Protein AF-A0A075R5U8-F1 (afdb_monomer)

InterPro domains:
  IPR037143 4'-phosphopantetheinyl transferase domain superfamily [G3DSA:3.90.470.20] (1-49)
  IPR037143 4'-phosphopantetheinyl transferase domain superfami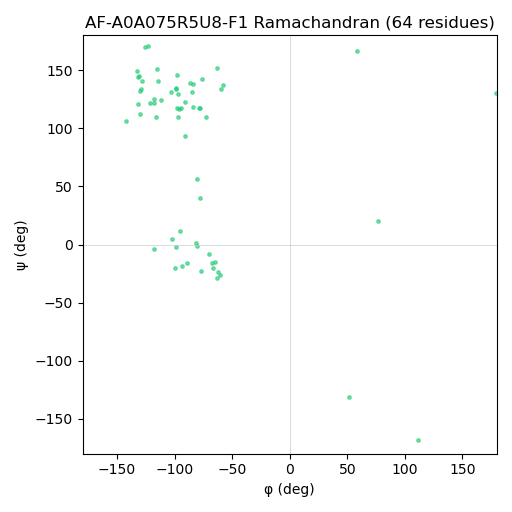ly [G3DSA:3.90.470.20] (50-62)

Foldseek 3Di:
DPPPPPVDPPVQWDDDDDDWDFTCGPVDNATKTKDWDDDPPPDIDIDIGRDPPDDPDDDDDDPVND

Nearest PDB structures (foldseek):
  4hh2-assembly1_D  TM=3.539E-01  e=4.863E+00  Cereibacter sphaeroides 2.4.1

Organism: NCBI:txid1042163

Sequence (66 aa):
MIGRGLAIPLNSNCSKCEGVFSVRQTYINSLVFFKHYTFESDYVITACARDDSFPDKLEIVEFSSL

Structure (mmCIF, N/CA/C/O backbone):
data_AF-A0A075R5U8-F1
#
_entry.id   AF-A0A075R5U8-F1
#
loop_
_atom_site.group_PDB
_atom_site.id
_atom_site.type_symbol
_atom_site.label_atom_id
_atom_site.label_alt_id
_atom_site.label_comp_id
_atom_site.label_asym_id
_atom_site.label_entity_id
_atom_site.label_seq_id
_atom_site.pdbx_PDB_ins_code
_atom_site.Cartn_x
_atom_site.Cartn_y
_atom_site.Cartn_z
_atom_site.occupancy
_atom_site.B_iso_or_equiv
_atom_site.auth_seq_id
_atom_site.auth_comp_id
_atom_site.auth_asym_id
_atom_site.auth_atom_id
_atom_site.pdbx_PDB_model_num
ATOM 1 N N . MET A 1 1 ? 6.198 -5.961 -3.964 1.00 65.56 1 MET A N 1
ATOM 2 C CA . MET A 1 1 ? 7.411 -5.168 -3.633 1.00 65.56 1 MET A CA 1
ATOM 3 C C . MET A 1 1 ? 8.684 -5.851 -4.150 1.00 65.56 1 MET A C 1
ATOM 5 O O . MET A 1 1 ? 8.687 -7.062 -4.324 1.00 65.56 1 MET A O 1
ATOM 9 N N . ILE A 1 2 ? 9.752 -5.088 -4.400 1.00 74.44 2 ILE A N 1
ATOM 10 C CA . ILE A 1 2 ? 11.022 -5.560 -4.990 1.00 74.44 2 ILE A CA 1
ATOM 11 C C . ILE A 1 2 ? 12.121 -5.808 -3.933 1.00 74.44 2 ILE A C 1
ATOM 13 O O . ILE A 1 2 ? 13.066 -6.545 -4.192 1.00 74.44 2 ILE A O 1
ATOM 17 N N . GLY A 1 3 ? 12.007 -5.215 -2.736 1.00 77.56 3 GLY A N 1
ATOM 18 C CA . GLY A 1 3 ? 12.899 -5.508 -1.602 1.00 77.56 3 GLY A CA 1
ATOM 19 C C . GLY A 1 3 ? 14.293 -4.868 -1.667 1.00 77.56 3 GLY A C 1
ATOM 20 O O . GLY A 1 3 ? 15.210 -5.335 -1.004 1.00 77.56 3 GLY A O 1
ATOM 21 N N . ARG A 1 4 ? 14.482 -3.811 -2.467 1.00 79.56 4 ARG A N 1
ATOM 22 C CA . ARG A 1 4 ? 15.782 -3.124 -2.635 1.00 79.56 4 ARG A CA 1
ATOM 23 C C . ARG A 1 4 ? 15.945 -1.850 -1.797 1.00 79.56 4 ARG A C 1
ATOM 25 O O . ARG A 1 4 ? 17.006 -1.235 -1.842 1.00 79.56 4 ARG A O 1
A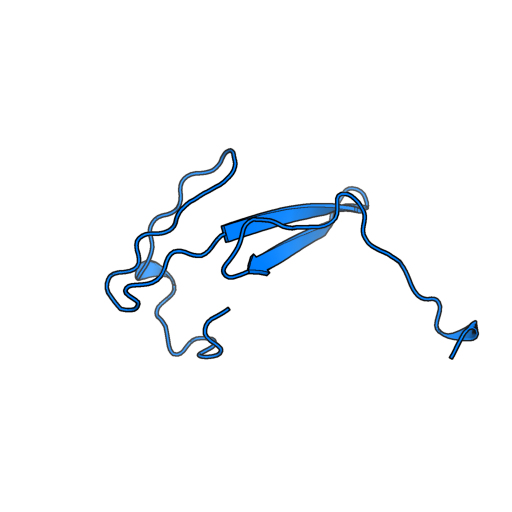TOM 32 N N . GLY A 1 5 ? 14.918 -1.449 -1.047 1.00 80.94 5 GLY A N 1
ATOM 33 C CA . GLY A 1 5 ? 14.944 -0.216 -0.255 1.00 80.94 5 GLY A CA 1
ATOM 34 C C . GLY A 1 5 ? 15.375 0.993 -1.093 1.00 80.94 5 GLY A C 1
ATOM 35 O O . GLY A 1 5 ? 14.898 1.176 -2.211 1.00 80.94 5 GLY A O 1
ATOM 36 N N . LEU A 1 6 ? 16.326 1.772 -0.572 1.00 80.69 6 LEU A N 1
ATOM 37 C CA . LEU A 1 6 ? 16.856 2.980 -1.218 1.00 80.69 6 LEU A CA 1
ATOM 38 C C . LEU A 1 6 ? 17.910 2.712 -2.303 1.00 80.69 6 LEU A C 1
ATOM 40 O O . LEU A 1 6 ? 18.385 3.654 -2.931 1.00 80.69 6 LEU A O 1
ATOM 44 N N . ALA A 1 7 ? 18.275 1.450 -2.559 1.00 80.06 7 ALA A N 1
ATOM 45 C CA . ALA A 1 7 ? 19.157 1.123 -3.681 1.00 80.06 7 ALA A CA 1
ATOM 46 C C . ALA A 1 7 ? 18.483 1.385 -5.043 1.00 80.06 7 ALA A C 1
ATOM 48 O O . ALA A 1 7 ? 19.165 1.457 -6.062 1.00 80.06 7 ALA A O 1
ATOM 49 N N . ILE A 1 8 ? 17.152 1.533 -5.066 1.00 71.50 8 ILE A N 1
ATOM 50 C CA . ILE A 1 8 ? 16.408 2.058 -6.212 1.00 71.50 8 ILE A CA 1
ATOM 51 C C . ILE A 1 8 ? 16.225 3.568 -5.991 1.00 71.50 8 ILE A C 1
ATOM 53 O O . ILE A 1 8 ? 15.561 3.953 -5.026 1.00 71.50 8 ILE A O 1
ATOM 57 N N . PRO A 1 9 ? 16.776 4.430 -6.864 1.00 73.69 9 PRO A N 1
ATOM 58 C CA . PRO A 1 9 ? 16.627 5.876 -6.735 1.00 73.69 9 PRO A CA 1
ATOM 59 C C . PRO A 1 9 ? 15.155 6.299 -6.744 1.00 73.69 9 PRO A C 1
ATOM 61 O O . PRO A 1 9 ? 14.379 5.834 -7.576 1.00 73.69 9 PRO A O 1
ATOM 64 N N . LEU A 1 10 ? 14.755 7.219 -5.866 1.00 71.31 10 LEU A N 1
ATOM 65 C CA . LEU A 1 10 ? 13.356 7.671 -5.772 1.00 71.31 10 LEU A CA 1
ATOM 66 C C . LEU A 1 10 ? 12.860 8.361 -7.053 1.00 71.31 10 LEU A C 1
ATOM 68 O O . LEU A 1 10 ? 11.686 8.278 -7.391 1.00 71.31 10 LEU A O 1
ATOM 72 N N . ASN A 1 11 ? 13.769 8.992 -7.796 1.00 72.38 11 ASN A N 1
ATOM 73 C CA . ASN A 1 11 ? 13.495 9.619 -9.090 1.00 72.38 11 ASN A CA 1
ATOM 74 C C . ASN A 1 11 ? 13.482 8.626 -10.264 1.00 72.38 11 ASN A C 1
ATOM 76 O O . ASN A 1 11 ? 13.300 9.041 -11.405 1.00 72.38 11 ASN A O 1
ATOM 80 N N . SER A 1 12 ? 13.690 7.329 -10.014 1.00 63.38 12 SER A N 1
ATOM 81 C CA . SER A 1 12 ?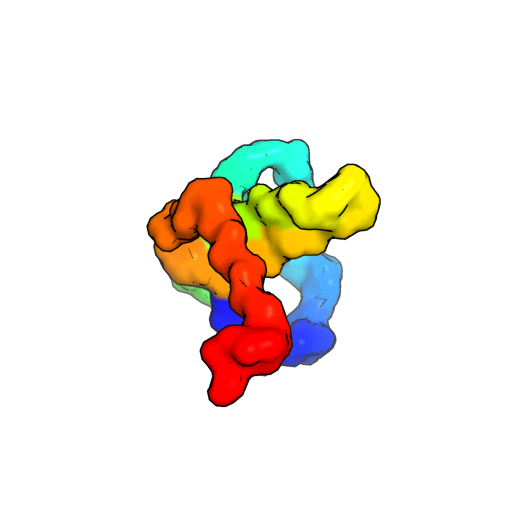 13.630 6.309 -11.068 1.00 63.38 12 SER A CA 1
ATOM 82 C C . SER A 1 12 ? 12.207 6.065 -11.586 1.00 63.38 12 SER A C 1
ATOM 84 O O . SER A 1 12 ? 12.050 5.386 -12.600 1.00 63.38 12 SER A O 1
ATOM 86 N N . ASN A 1 13 ? 11.191 6.652 -10.932 1.00 60.97 13 ASN A N 1
ATOM 87 C CA . ASN A 1 13 ? 9.772 6.525 -11.256 1.00 60.97 13 ASN A CA 1
ATOM 88 C C . ASN A 1 13 ? 9.081 7.898 -11.297 1.00 60.97 13 ASN A C 1
ATOM 90 O O . ASN A 1 13 ? 9.333 8.751 -10.450 1.00 60.97 13 ASN A O 1
ATOM 94 N N . CYS A 1 14 ? 8.124 8.069 -12.212 1.00 50.38 14 CYS A N 1
ATOM 95 C CA . CYS A 1 14 ? 7.130 9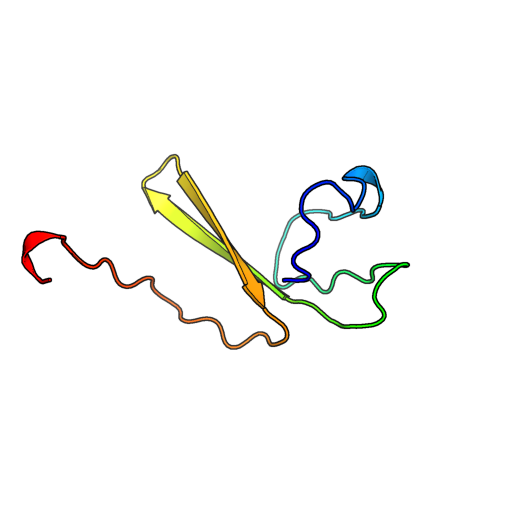.142 -12.162 1.00 50.38 14 CYS A CA 1
ATOM 96 C C . CYS A 1 14 ? 5.751 8.533 -11.884 1.00 50.38 14 CYS A C 1
ATOM 98 O O . CYS A 1 14 ? 5.290 7.686 -12.646 1.00 50.38 14 CYS A O 1
ATOM 100 N N . SER A 1 15 ? 5.074 8.981 -10.830 1.00 51.88 15 SER A N 1
ATOM 101 C CA . SER A 1 15 ? 3.695 8.591 -10.515 1.00 51.88 15 SER A CA 1
ATOM 102 C C . SER A 1 15 ? 2.865 9.840 -10.221 1.00 51.88 15 SER A C 1
ATOM 104 O O . SER A 1 15 ? 3.204 10.618 -9.333 1.00 51.88 15 SER A O 1
ATOM 106 N N . LYS A 1 16 ? 1.799 10.042 -11.002 1.00 44.19 16 LYS A N 1
ATOM 107 C CA . LYS A 1 16 ? 0.799 11.105 -10.835 1.00 44.19 16 LYS A CA 1
ATOM 108 C C . LYS A 1 16 ? -0.457 10.473 -10.220 1.00 44.19 16 LYS A C 1
ATOM 110 O O . LYS A 1 16 ? -0.879 9.422 -10.692 1.00 44.19 16 LYS A O 1
ATOM 115 N N . CYS A 1 17 ? -1.004 11.084 -9.172 1.00 40.91 17 CYS A N 1
ATOM 116 C CA . CYS A 1 17 ? -2.075 10.539 -8.332 1.00 40.91 17 CYS A CA 1
ATOM 117 C C . CYS A 1 17 ? -3.473 10.651 -8.980 1.0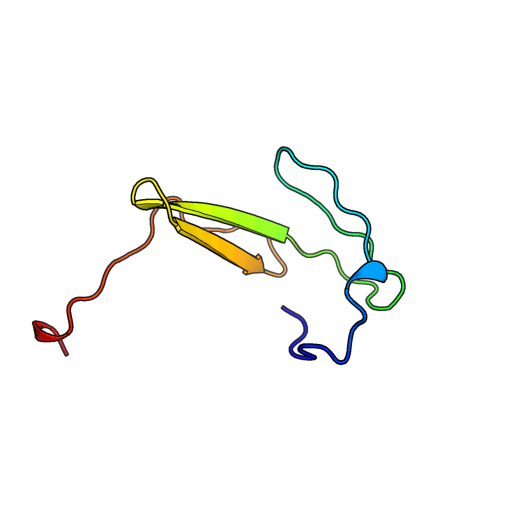0 40.91 17 CYS A C 1
ATOM 119 O O . CYS A 1 17 ? -3.904 11.763 -9.254 1.00 40.91 17 CYS A O 1
ATOM 121 N N . GLU A 1 18 ? -4.136 9.522 -9.261 1.00 35.81 18 GLU A N 1
ATOM 122 C CA . GLU A 1 18 ? -5.439 9.026 -8.735 1.00 35.81 18 GLU A CA 1
ATOM 123 C C . GLU A 1 18 ? -5.804 7.648 -9.379 1.00 35.81 18 GLU A C 1
ATOM 125 O O . GLU A 1 18 ? -5.730 7.516 -10.598 1.00 35.81 18 GLU A O 1
ATOM 130 N N . GLY A 1 19 ? -6.176 6.611 -8.596 1.00 52.69 19 GLY A N 1
ATOM 131 C CA . GLY A 1 19 ? -6.693 5.310 -9.100 1.00 52.69 19 GLY A CA 1
ATOM 132 C C . GLY A 1 19 ? -5.810 4.050 -8.930 1.00 52.69 19 GLY A C 1
ATOM 133 O O . GLY A 1 19 ? -4.835 4.048 -8.187 1.00 52.69 19 GLY A O 1
ATOM 134 N N . VAL A 1 20 ? -6.181 2.940 -9.595 1.00 44.06 20 VAL A N 1
ATOM 135 C CA . VAL A 1 20 ? -5.344 1.725 -9.727 1.00 44.06 20 VAL A CA 1
ATOM 136 C C . VAL A 1 20 ? -4.210 2.046 -10.700 1.00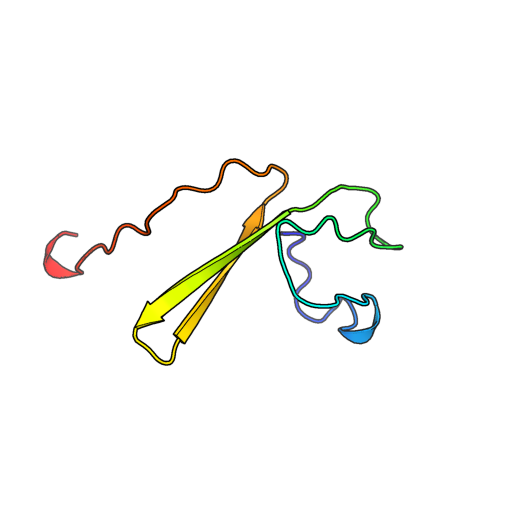 44.06 20 VAL A C 1
ATOM 138 O O . VAL A 1 20 ? -4.448 2.227 -11.893 1.00 44.06 20 VAL A O 1
ATOM 141 N N . PHE A 1 21 ? -2.976 2.141 -10.207 1.00 53.47 21 PHE A N 1
ATOM 142 C CA . PHE A 1 21 ? -1.830 2.496 -11.048 1.00 53.47 21 PHE A CA 1
ATOM 143 C C . PHE A 1 21 ? -1.033 1.273 -11.477 1.00 53.47 21 PHE A C 1
ATOM 145 O O . PHE A 1 21 ? -0.644 0.452 -10.650 1.00 53.47 21 PHE A O 1
ATOM 152 N N . SER A 1 22 ? -0.681 1.232 -12.760 1.00 44.09 22 SER A N 1
ATOM 153 C CA . SER A 1 22 ? 0.394 0.393 -13.283 1.00 44.09 22 SER A CA 1
ATOM 154 C C . SER A 1 22 ? 1.673 1.227 -13.404 1.00 44.09 22 SER A C 1
ATOM 156 O O . SER A 1 22 ? 1.766 2.102 -14.268 1.00 44.09 22 SER A O 1
ATOM 158 N N . VAL A 1 23 ? 2.677 0.977 -12.562 1.00 48.34 23 VAL A N 1
ATOM 159 C CA . VAL A 1 23 ? 3.998 1.613 -12.714 1.00 48.34 23 VAL A CA 1
ATOM 160 C C . VAL A 1 23 ? 4.816 0.806 -13.720 1.00 48.34 23 VAL A C 1
ATOM 162 O O . VAL A 1 23 ? 5.121 -0.361 -13.484 1.00 48.34 23 VAL A O 1
ATOM 165 N N . ARG A 1 24 ? 5.197 1.424 -14.844 1.00 43.81 24 ARG A N 1
ATOM 166 C CA . ARG A 1 24 ? 6.128 0.824 -15.810 1.00 43.81 24 ARG A CA 1
ATOM 167 C C . ARG A 1 24 ? 7.551 1.248 -15.444 1.00 43.81 24 ARG A C 1
ATOM 169 O O . ARG A 1 24 ? 7.995 2.328 -15.815 1.00 43.81 24 ARG A O 1
ATOM 176 N N . GLN A 1 25 ? 8.231 0.421 -14.655 1.00 54.22 25 GLN A N 1
ATOM 177 C CA . GLN A 1 25 ? 9.591 0.677 -14.179 1.00 54.22 25 GLN A CA 1
ATOM 178 C C . GLN A 1 25 ? 10.643 0.224 -15.202 1.00 54.22 25 GLN A C 1
ATOM 180 O O . GLN A 1 25 ? 10.621 -0.918 -15.648 1.00 54.22 25 GLN A O 1
ATOM 185 N N . THR A 1 26 ? 11.624 1.075 -15.521 1.00 45.31 26 THR A N 1
ATOM 186 C CA . THR A 1 26 ? 12.708 0.764 -16.482 1.00 45.31 26 THR A CA 1
ATOM 187 C C . THR A 1 26 ? 13.655 -0.343 -15.992 1.00 45.31 26 THR A C 1
ATOM 189 O O . THR A 1 26 ? 14.328 -0.981 -16.793 1.00 45.31 26 THR A O 1
ATOM 192 N N . TYR A 1 27 ? 13.694 -0.604 -14.680 1.00 47.66 27 TYR A N 1
ATOM 193 C CA . TYR A 1 27 ? 14.566 -1.618 -14.072 1.00 47.66 27 TYR A CA 1
ATOM 194 C C . TYR A 1 27 ? 13.897 -2.983 -13.896 1.00 47.66 27 TYR A C 1
ATOM 196 O O . TYR A 1 27 ? 14.582 -3.980 -13.668 1.00 47.66 27 TYR A O 1
ATOM 204 N N . ILE A 1 28 ? 12.563 -3.034 -13.927 1.00 50.06 28 ILE A N 1
ATOM 205 C CA . ILE A 1 28 ? 11.788 -4.204 -13.520 1.00 50.06 28 ILE A CA 1
ATOM 206 C C . ILE A 1 28 ? 10.610 -4.330 -14.466 1.00 50.06 28 ILE A C 1
ATOM 208 O O . ILE A 1 28 ? 9.646 -3.574 -14.412 1.00 50.06 28 ILE A O 1
ATOM 212 N N . ASN A 1 29 ? 10.715 -5.319 -15.345 1.00 53.09 29 ASN A N 1
ATOM 213 C CA . ASN A 1 29 ? 9.758 -5.595 -16.407 1.00 53.09 29 ASN A CA 1
ATOM 214 C C . ASN A 1 29 ? 8.498 -6.310 -15.870 1.00 53.09 29 ASN A C 1
ATOM 216 O O . ASN A 1 29 ? 8.016 -7.265 -16.472 1.00 53.09 29 ASN A O 1
ATOM 220 N N . SER A 1 30 ? 7.998 -5.911 -14.696 1.00 61.59 30 SER A N 1
ATOM 221 C CA . SER A 1 30 ? 6.829 -6.522 -14.059 1.00 61.59 30 SER A CA 1
ATOM 222 C C . SER A 1 30 ? 5.824 -5.464 -13.638 1.00 61.59 30 SER A C 1
ATOM 224 O O . SER A 1 30 ? 6.186 -4.498 -12.967 1.00 61.59 30 SER A O 1
ATOM 226 N N . LEU A 1 31 ? 4.559 -5.694 -13.985 1.00 71.12 31 LEU A N 1
ATOM 227 C CA . LEU A 1 31 ? 3.436 -4.934 -13.453 1.00 71.12 31 LEU A CA 1
ATOM 228 C C . LEU A 1 31 ? 3.404 -5.080 -11.927 1.00 71.12 31 LEU A C 1
ATOM 230 O O . LEU A 1 31 ? 3.568 -6.175 -11.386 1.00 71.12 31 LEU A O 1
ATOM 234 N N . VAL A 1 32 ? 3.232 -3.954 -11.245 1.00 77.31 32 VAL A N 1
ATOM 235 C CA . VAL A 1 32 ? 2.992 -3.886 -9.805 1.00 77.31 32 VAL A CA 1
ATOM 236 C C . VAL A 1 32 ? 1.806 -2.973 -9.565 1.00 77.31 32 VAL A C 1
ATOM 238 O O . VAL A 1 32 ? 1.630 -1.981 -10.277 1.00 77.31 32 VAL A O 1
ATOM 241 N N . PHE A 1 33 ? 1.025 -3.313 -8.551 1.00 80.69 33 PHE A N 1
ATOM 242 C CA . PHE A 1 33 ? -0.169 -2.589 -8.155 1.00 80.69 33 PHE A CA 1
ATOM 243 C C . PHE A 1 33 ? 0.034 -1.990 -6.771 1.00 80.69 33 PHE A C 1
ATOM 245 O O . PHE A 1 33 ? 0.779 -2.531 -5.943 1.00 80.69 33 PHE A O 1
ATOM 252 N N . PHE A 1 34 ? -0.645 -0.877 -6.522 1.00 83.25 34 PHE A N 1
ATOM 253 C CA . PHE A 1 34 ? -0.626 -0.186 -5.242 1.00 83.25 34 PHE A CA 1
ATOM 254 C C . PHE A 1 34 ? -2.055 0.066 -4.762 1.00 83.25 34 PHE A C 1
ATOM 256 O O . PHE A 1 34 ? -2.910 0.435 -5.565 1.00 83.25 34 PHE A O 1
ATOM 263 N N . LYS A 1 35 ? -2.299 -0.093 -3.456 1.00 84.31 35 LYS A N 1
ATOM 264 C CA . LYS A 1 35 ? -3.548 0.320 -2.796 1.00 84.31 35 LYS A CA 1
ATOM 265 C C . LYS A 1 35 ? -3.232 1.163 -1.572 1.00 84.31 35 LYS A C 1
ATOM 267 O O . LYS A 1 35 ? -2.362 0.800 -0.778 1.00 84.31 35 LYS A O 1
ATOM 272 N N . HIS A 1 36 ? -3.948 2.274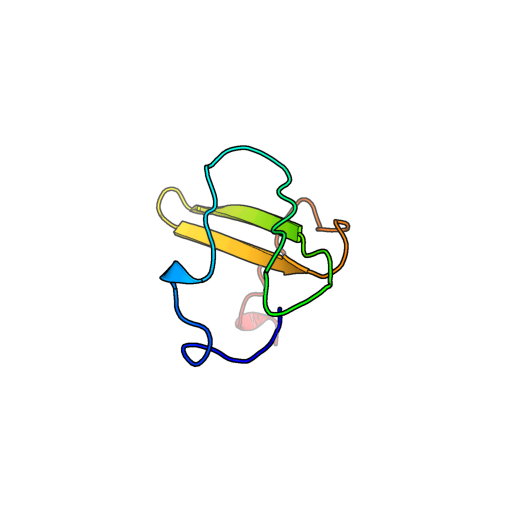 -1.443 1.00 87.62 36 HIS A N 1
ATOM 273 C CA . HIS A 1 36 ? -3.891 3.155 -0.286 1.00 87.62 36 HIS A CA 1
ATOM 274 C C . HIS A 1 36 ? -5.065 2.857 0.645 1.00 87.62 36 HIS A C 1
ATOM 276 O O . HIS A 1 36 ? -6.204 2.745 0.194 1.00 87.62 36 HIS A O 1
ATOM 282 N N . TYR A 1 37 ? -4.779 2.759 1.936 1.00 86.00 37 TYR A N 1
ATOM 283 C CA . TYR A 1 37 ? -5.762 2.706 3.006 1.00 86.00 37 TYR A CA 1
ATOM 284 C C . TYR A 1 37 ? -5.545 3.927 3.884 1.00 86.00 37 TYR A C 1
ATOM 286 O O . TYR A 1 37 ? -4.437 4.153 4.371 1.00 86.00 37 TYR A O 1
ATOM 294 N N . THR A 1 38 ? -6.594 4.708 4.089 1.00 84.81 38 THR A N 1
ATOM 295 C CA . THR A 1 38 ? -6.586 5.759 5.103 1.00 84.81 38 THR A CA 1
ATOM 296 C C . THR A 1 38 ? -6.823 5.088 6.451 1.00 84.81 38 THR A C 1
ATOM 298 O O . THR A 1 38 ? -7.845 4.427 6.643 1.00 84.81 38 THR A O 1
ATOM 301 N N . PHE A 1 39 ? -5.847 5.186 7.344 1.00 76.88 39 PHE A N 1
ATOM 302 C CA . PHE A 1 39 ? -5.886 4.618 8.684 1.00 76.88 39 PHE A CA 1
ATOM 303 C C . PHE A 1 39 ? -5.834 5.784 9.660 1.00 76.88 39 PHE A C 1
ATOM 305 O O . PHE A 1 39 ? -4.817 6.457 9.736 1.00 76.88 39 PHE A O 1
ATOM 312 N N . GLU A 1 40 ? -6.935 6.068 10.353 1.00 76.69 40 GLU A N 1
ATOM 313 C CA . GLU A 1 40 ? -7.106 7.345 11.067 1.00 76.69 40 GLU A CA 1
ATOM 314 C C . GLU A 1 40 ? -6.999 8.556 10.108 1.00 76.69 40 GLU A C 1
ATOM 316 O O . GLU A 1 40 ? -6.648 8.417 8.937 1.00 76.69 40 GLU A O 1
ATOM 321 N N . SER A 1 41 ? -7.401 9.758 10.528 1.00 75.00 41 SER A N 1
ATOM 322 C CA . SER A 1 41 ? -7.501 10.897 9.593 1.00 75.00 41 SER A CA 1
ATOM 323 C C . SER A 1 41 ? -6.161 11.302 8.970 1.00 75.00 41 SER A C 1
ATOM 325 O O . SER A 1 41 ? -6.146 11.875 7.881 1.00 75.00 41 SER A O 1
ATOM 327 N N . ASP A 1 42 ? -5.054 10.969 9.639 1.00 87.81 42 ASP A N 1
ATOM 328 C CA . ASP A 1 42 ? -3.741 11.549 9.359 1.00 87.81 42 ASP A CA 1
ATOM 329 C C . ASP A 1 42 ? -2.705 10.515 8.887 1.00 87.81 42 ASP A C 1
ATOM 331 O O . ASP A 1 42 ? -1.594 10.897 8.509 1.00 87.81 42 ASP A O 1
ATOM 335 N N . TYR A 1 43 ? -3.043 9.216 8.857 1.00 85.75 43 TYR A N 1
ATOM 336 C CA . TYR A 1 43 ? -2.132 8.179 8.370 1.00 85.75 43 TYR A CA 1
ATOM 337 C C . TYR A 1 43 ? -2.636 7.507 7.092 1.00 85.75 43 TYR A C 1
ATOM 339 O O . TYR A 1 43 ? -3.812 7.197 6.902 1.00 85.75 43 TYR A O 1
ATOM 347 N N . VAL A 1 44 ? -1.688 7.241 6.191 1.00 86.25 44 VAL A N 1
ATOM 348 C CA . VAL A 1 44 ? -1.924 6.506 4.947 1.00 86.25 44 VAL A CA 1
ATOM 349 C C . VAL A 1 44 ? -1.026 5.282 4.924 1.00 86.25 44 VAL A C 1
ATOM 351 O O . VAL A 1 44 ? 0.201 5.384 4.948 1.00 86.25 44 VAL A O 1
ATOM 354 N N . ILE A 1 45 ? -1.643 4.112 4.817 1.00 88.88 45 ILE A N 1
ATOM 355 C CA . ILE A 1 45 ? -0.959 2.840 4.611 1.00 88.88 45 ILE A CA 1
ATOM 356 C C . ILE A 1 45 ? -0.986 2.535 3.117 1.00 88.88 45 ILE A C 1
ATOM 358 O O . ILE A 1 45 ? -2.038 2.568 2.485 1.00 88.88 45 ILE A O 1
ATOM 362 N N . THR A 1 46 ? 0.171 2.220 2.536 1.00 87.69 46 THR A N 1
ATOM 363 C CA . THR A 1 46 ? 0.273 1.851 1.118 1.00 87.69 46 THR A CA 1
ATOM 364 C C . THR A 1 46 ? 0.801 0.432 0.978 1.00 87.69 46 THR A C 1
ATOM 366 O O . THR A 1 46 ? 1.909 0.132 1.419 1.00 87.69 46 THR A O 1
ATOM 369 N N . ALA A 1 47 ? 0.028 -0.434 0.326 1.00 87.12 47 ALA A N 1
ATOM 370 C CA . ALA A 1 47 ? 0.436 -1.792 -0.016 1.00 87.12 47 ALA A CA 1
ATOM 371 C C . ALA A 1 47 ? 0.931 -1.862 -1.468 1.00 87.12 47 ALA A C 1
ATOM 373 O O . ALA A 1 47 ? 0.411 -1.160 -2.331 1.00 87.12 47 ALA A O 1
ATOM 374 N N . CYS A 1 48 ? 1.918 -2.723 -1.742 1.00 85.56 48 CYS A N 1
ATOM 375 C CA . CYS A 1 48 ? 2.462 -2.961 -3.083 1.00 85.56 48 CYS A CA 1
ATOM 376 C C . CYS A 1 48 ? 2.523 -4.463 -3.398 1.00 85.56 48 CYS A C 1
ATOM 378 O O . CYS A 1 48 ? 3.366 -5.183 -2.842 1.00 85.56 48 CYS A O 1
ATOM 380 N N . ALA A 1 49 ? 1.699 -4.911 -4.344 1.00 85.56 49 ALA A N 1
ATOM 381 C CA . ALA A 1 49 ? 1.553 -6.312 -4.743 1.00 85.56 49 ALA A CA 1
ATOM 382 C C . ALA A 1 49 ? 1.822 -6.519 -6.247 1.00 85.56 49 ALA A C 1
ATOM 384 O O . ALA A 1 49 ? 2.048 -5.565 -6.995 1.00 85.56 49 ALA A O 1
ATOM 385 N N . ARG A 1 50 ? 1.893 -7.786 -6.673 1.00 83.50 50 ARG A N 1
ATOM 386 C CA . ARG A 1 50 ? 2.056 -8.170 -8.091 1.00 83.50 50 ARG A CA 1
ATOM 387 C C . ARG A 1 50 ? 0.722 -8.328 -8.820 1.00 83.50 50 ARG A C 1
ATOM 389 O O . ARG A 1 50 ? 0.708 -8.338 -10.043 1.00 83.50 50 ARG A O 1
ATOM 396 N N . ASP A 1 51 ? -0.356 -8.427 -8.063 1.00 85.56 51 ASP A N 1
ATOM 397 C CA . ASP A 1 51 ? -1.741 -8.493 -8.504 1.00 85.56 51 ASP A CA 1
ATOM 398 C C . ASP A 1 51 ? -2.547 -7.388 -7.802 1.00 85.56 51 ASP A C 1
ATOM 400 O O . ASP A 1 51 ? -2.044 -6.710 -6.900 1.00 85.56 51 ASP A O 1
ATOM 404 N N . ASP A 1 52 ? -3.779 -7.178 -8.250 1.00 84.06 52 ASP A N 1
ATOM 405 C CA . ASP A 1 52 ? -4.712 -6.179 -7.732 1.00 84.06 52 ASP A CA 1
ATOM 406 C C . ASP A 1 52 ? -5.693 -6.742 -6.688 1.00 84.06 52 ASP A C 1
ATOM 408 O O . ASP A 1 52 ? -6.632 -6.049 -6.291 1.00 84.06 52 ASP A O 1
ATOM 412 N N . SER A 1 53 ? -5.469 -7.964 -6.187 1.00 90.12 53 SER A N 1
ATOM 413 C CA . SER A 1 53 ? -6.364 -8.656 -5.248 1.00 90.12 53 SER A CA 1
ATOM 414 C C . SER A 1 53 ? -6.169 -8.181 -3.804 1.00 90.12 53 SER A C 1
ATOM 416 O O . SER A 1 53 ? -5.883 -8.954 -2.889 1.00 90.12 53 SER A O 1
ATOM 418 N N . PHE A 1 54 ? -6.311 -6.878 -3.581 1.00 88.81 54 PHE A N 1
ATOM 419 C CA . PHE A 1 54 ? -6.188 -6.289 -2.255 1.00 88.81 54 PHE A CA 1
ATOM 420 C C . PHE A 1 54 ? -7.500 -6.388 -1.460 1.00 88.81 54 PHE A C 1
ATOM 422 O O . PHE A 1 54 ? -8.552 -6.037 -1.999 1.00 88.81 54 PHE A O 1
ATOM 429 N N . PRO A 1 55 ? -7.457 -6.726 -0.158 1.00 91.44 55 PRO A N 1
ATOM 430 C CA . PRO A 1 55 ? -8.646 -6.716 0.691 1.00 91.44 55 PRO A CA 1
ATOM 431 C C . PRO A 1 55 ? -9.228 -5.304 0.813 1.00 91.44 55 PRO A C 1
ATOM 433 O O . PRO A 1 55 ? -8.514 -4.308 0.709 1.00 91.44 55 PRO A O 1
ATOM 436 N N . ASP A 1 56 ? -10.533 -5.183 1.038 1.00 86.94 56 ASP A N 1
ATOM 437 C CA . ASP A 1 56 ? -11.180 -3.868 1.179 1.00 86.94 56 ASP A CA 1
ATOM 438 C C . ASP A 1 56 ? -10.937 -3.213 2.535 1.00 86.94 56 ASP A C 1
ATOM 440 O O . ASP A 1 56 ? -11.013 -1.991 2.655 1.00 86.94 56 ASP A O 1
ATOM 444 N N . LYS A 1 57 ? -10.622 -4.015 3.553 1.00 87.38 57 LYS A N 1
ATOM 445 C CA . LYS A 1 57 ? -10.396 -3.562 4.925 1.00 87.38 57 LYS A CA 1
ATOM 446 C C . LYS A 1 57 ? -9.125 -4.182 5.483 1.00 87.38 57 LYS A C 1
ATOM 448 O O . LYS A 1 57 ? -8.759 -5.297 5.120 1.00 87.38 57 LYS A O 1
ATOM 453 N N . LEU A 1 58 ? -8.482 -3.443 6.377 1.00 88.50 58 LEU A N 1
ATOM 454 C CA . LEU A 1 58 ? -7.371 -3.939 7.176 1.00 88.50 58 LEU A CA 1
ATOM 455 C C . LEU A 1 58 ? -7.921 -4.607 8.438 1.00 88.50 58 LEU A C 1
ATOM 457 O O . LEU A 1 58 ? -8.861 -4.100 9.050 1.00 88.50 58 LEU A O 1
ATOM 461 N N . GLU A 1 59 ? -7.328 -5.733 8.816 1.00 89.56 59 GLU A N 1
ATOM 462 C CA . GLU A 1 59 ? -7.581 -6.383 10.097 1.00 89.56 59 GLU A CA 1
ATOM 463 C C . GLU A 1 59 ? -6.581 -5.845 11.123 1.00 89.56 59 GLU A C 1
ATOM 465 O O . GLU A 1 59 ? -5.368 -5.891 10.906 1.00 89.56 59 GLU A O 1
ATOM 470 N N . ILE A 1 60 ? -7.094 -5.290 12.219 1.00 86.44 60 ILE A N 1
ATOM 471 C CA . ILE A 1 60 ? -6.277 -4.787 13.321 1.00 86.44 60 ILE A CA 1
ATOM 472 C C . ILE A 1 60 ? -6.211 -5.895 14.364 1.00 86.44 60 ILE A C 1
ATOM 474 O O . ILE A 1 60 ? -7.235 -6.273 14.930 1.00 86.44 60 ILE A O 1
ATOM 478 N N . VAL A 1 61 ? -5.009 -6.408 14.610 1.00 89.06 61 VAL A N 1
ATOM 479 C CA . VAL A 1 61 ? -4.768 -7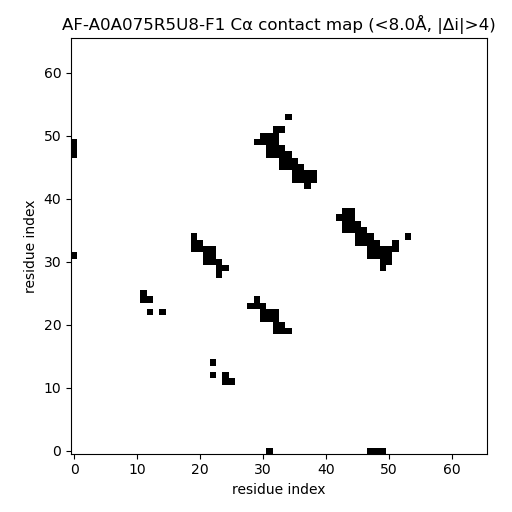.428 15.633 1.00 89.06 61 VAL A CA 1
ATOM 480 C C . VAL A 1 61 ? -4.260 -6.735 16.890 1.00 89.06 61 VAL A C 1
ATOM 482 O O . VAL A 1 61 ? -3.206 -6.096 16.873 1.00 89.06 61 VAL A O 1
ATOM 485 N N . GLU A 1 62 ? -5.016 -6.837 17.981 1.00 89.25 62 GLU A N 1
ATOM 486 C CA . GLU A 1 62 ? -4.596 -6.304 19.275 1.00 89.25 62 GLU A CA 1
ATOM 487 C C . GLU A 1 62 ? -3.542 -7.206 19.919 1.00 89.25 62 GLU A C 1
ATOM 489 O O . GLU A 1 62 ? -3.636 -8.432 19.883 1.00 89.25 62 GLU A O 1
ATOM 494 N N . PHE A 1 63 ? -2.558 -6.601 20.584 1.00 86.69 63 PHE A N 1
ATOM 495 C CA . PHE A 1 63 ? -1.485 -7.346 21.250 1.00 86.69 63 PHE A CA 1
ATOM 496 C C . PHE A 1 63 ? -1.993 -8.304 22.343 1.00 86.69 63 PHE A C 1
ATOM 498 O O . PHE A 1 63 ? -1.362 -9.313 22.621 1.00 86.69 63 PHE A O 1
ATOM 505 N N . SER A 1 64 ? -3.153 -8.015 22.936 1.00 86.31 64 SER A N 1
ATOM 506 C CA . SER A 1 64 ? -3.840 -8.847 23.935 1.00 86.31 64 SER A CA 1
ATOM 507 C C . SER A 1 64 ? -4.314 -10.208 23.407 1.00 86.31 64 SER A C 1
ATOM 509 O O . SER A 1 64 ? -4.682 -11.070 24.202 1.00 86.31 64 SER A O 1
ATOM 511 N N . SER A 1 65 ? -4.341 -10.387 22.084 1.00 70.12 65 SER A N 1
ATOM 512 C CA . SER A 1 65 ? -4.854 -11.580 21.402 1.00 70.12 65 SER A CA 1
ATOM 513 C C . SER A 1 65 ? -3.766 -12.538 20.889 1.00 70.12 65 SER A C 1
ATOM 515 O O . SER A 1 65 ? -4.095 -13.533 20.241 1.00 70.12 65 SER A O 1
ATOM 517 N N . LEU A 1 66 ? -2.492 -12.250 21.192 1.00 58.09 66 LEU A N 1
ATOM 518 C CA . LEU A 1 66 ? -1.308 -13.072 20.896 1.00 58.09 66 LEU A CA 1
ATOM 519 C C . LEU A 1 66 ? -0.834 -13.832 22.141 1.00 58.09 66 LEU A C 1
ATOM 521 O O . LEU A 1 66 ? -0.415 -14.999 21.972 1.00 58.09 66 LEU A O 1
#

Mean predicted aligned error: 9.81 Å

Solvent-accessible surface area (backbone atoms only — not comparable to full-atom values): 4752 Å² total; per-residue (Å²): 103,88,86,58,74,78,80,52,60,80,80,69,60,90,85,83,95,84,76,86,50,76,56,88,43,91,90,44,100,54,68,36,27,52,50,80,42,79,51,68,100,89,39,76,47,75,50,56,34,75,58,84,87,68,76,94,68,84,86,85,82,60,80,92,81,115

pLDDT: mean 72.63, std 16.22, range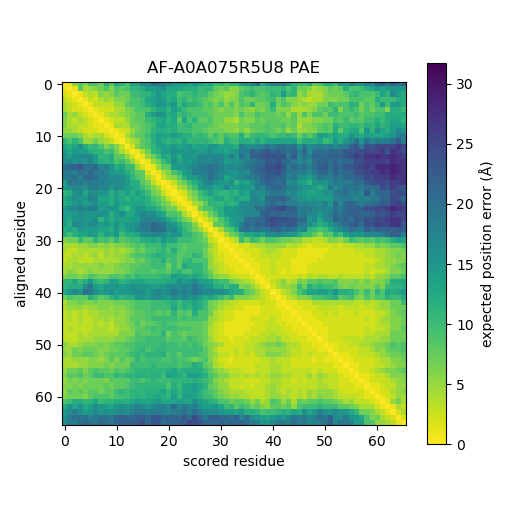 [35.81, 91.44]

Secondary structure (DSSP, 8-state):
----GGGS-GGG----SSSS----BTTB-S--EEEEEEETTTEEEEEEESSS---SSPPPPPGGG-

Radius of gyration: 14.54 Å; Cα contacts (8 Å, |Δi|>4): 57; chains: 1; bounding box: 30×25×40 Å